Protein AF-A0A7S4DKE3-F1 (afdb_monomer_lite)

pLDDT: mean 84.18, std 16.5, range [40.62, 98.69]

Organism: Heterosigma akashiwo (NCBI:txid2829)

Sequence (139 aa):
MTEIPHVGAKMIAVMDANSIAHSHDTGQHVAEEDRGYLDIHGRPRKRTWCKLANSAFAGDSVLTLSEEVDFEAGEMLIVTASNYEAYEETEEVEVLRRINDYTIELTSGLLYDHISAIHVIEGERVDLRVEVALLSRNV

Secondary structure (DSSP, 8-state):
--PPP-----------TT-------S-----GGG-------PPP-S-SEEEBSS-B-TT--EEEBSS-----TT-EEEE--SSSTTGGG-EEEEEEEEEETTEEEESS--SS-B---EEEETTEEEE-PPEEEES----

Radius of gyration: 21.5 Å; chains: 1; bounding box: 46×35×59 Å

Structure (mmCIF, N/CA/C/O backbone):
data_AF-A0A7S4DKE3-F1
#
_entry.id   AF-A0A7S4DKE3-F1
#
loop_
_atom_site.group_PDB
_atom_site.id
_atom_site.type_symbol
_atom_site.label_atom_id
_atom_site.label_alt_id
_atom_site.label_comp_id
_atom_site.label_asym_id
_atom_site.label_entity_id
_atom_site.label_seq_id
_atom_site.pdbx_PDB_ins_code
_atom_site.Cartn_x
_atom_site.Cartn_y
_atom_site.Cartn_z
_atom_site.occupancy
_atom_site.B_iso_or_equiv
_atom_site.auth_seq_id
_atom_site.auth_comp_id
_atom_site.auth_asym_id
_atom_site.auth_atom_id
_atom_site.pdbx_PDB_model_num
ATOM 1 N N . MET A 1 1 ? 27.688 -1.651 14.903 1.00 40.62 1 MET A N 1
ATOM 2 C CA . MET A 1 1 ? 26.794 -1.468 16.062 1.00 40.62 1 MET A CA 1
ATOM 3 C C . MET A 1 1 ? 25.397 -1.566 15.491 1.00 40.62 1 MET A C 1
ATOM 5 O O . MET A 1 1 ? 25.003 -0.658 14.781 1.00 40.62 1 MET A O 1
ATOM 9 N N . THR A 1 2 ? 24.753 -2.724 15.617 1.00 43.50 2 THR A N 1
ATOM 10 C CA . THR A 1 2 ? 23.441 -2.970 15.001 1.00 43.50 2 THR A CA 1
ATOM 11 C C . THR A 1 2 ? 22.384 -2.561 16.011 1.00 43.50 2 THR A C 1
ATOM 13 O O . THR A 1 2 ? 22.288 -3.170 17.076 1.00 43.50 2 THR A O 1
ATOM 16 N N . GLU A 1 3 ? 21.672 -1.480 15.721 1.00 41.31 3 GLU A N 1
ATOM 17 C CA . GLU A 1 3 ? 20.566 -1.001 16.541 1.00 41.31 3 GLU A CA 1
ATOM 18 C C . GLU A 1 3 ? 19.355 -1.916 16.311 1.00 41.31 3 GLU A C 1
ATOM 20 O O . GLU A 1 3 ? 19.038 -2.280 15.178 1.00 41.31 3 GLU A O 1
ATOM 25 N N . ILE A 1 4 ? 18.730 -2.371 17.395 1.00 47.59 4 ILE A N 1
ATOM 26 C CA . ILE A 1 4 ? 17.519 -3.194 17.330 1.00 47.59 4 ILE A CA 1
ATOM 27 C C . ILE A 1 4 ? 16.364 -2.257 16.947 1.00 47.59 4 ILE A C 1
ATOM 29 O O . ILE A 1 4 ? 16.213 -1.222 17.602 1.00 47.59 4 ILE A O 1
ATOM 33 N N . PRO A 1 5 ? 15.532 -2.583 15.939 1.00 43.41 5 PRO A N 1
ATOM 34 C CA . PRO A 1 5 ? 14.377 -1.760 15.617 1.00 43.41 5 PRO A CA 1
ATOM 35 C C . PRO A 1 5 ? 13.439 -1.709 16.825 1.00 43.41 5 PRO A C 1
ATOM 37 O O . PRO A 1 5 ? 13.125 -2.722 17.454 1.00 43.41 5 PRO A O 1
ATOM 40 N N . HIS A 1 6 ? 13.004 -0.505 17.164 1.00 52.41 6 HIS A N 1
ATOM 41 C CA . HIS A 1 6 ? 12.061 -0.222 18.234 1.00 52.41 6 HIS A CA 1
ATOM 42 C C . HIS A 1 6 ? 10.677 -0.723 17.811 1.00 52.41 6 HIS A C 1
ATOM 44 O O . HIS A 1 6 ? 9.860 0.007 17.259 1.00 52.41 6 HIS A O 1
ATOM 50 N N . VAL A 1 7 ? 10.411 -2.001 18.073 1.00 46.94 7 VAL A N 1
ATOM 51 C CA . VAL A 1 7 ? 9.066 -2.566 17.983 1.00 46.94 7 VAL A CA 1
ATOM 52 C C . VAL A 1 7 ? 8.277 -2.021 19.170 1.00 46.94 7 VAL A C 1
ATOM 54 O O . VAL A 1 7 ? 8.443 -2.470 20.303 1.00 46.94 7 VAL A O 1
ATOM 57 N N . GLY A 1 8 ? 7.448 -1.006 18.932 1.00 45.09 8 GLY A N 1
ATOM 58 C CA . GLY A 1 8 ? 6.526 -0.504 19.944 1.00 45.09 8 GLY A CA 1
ATOM 59 C C . GLY A 1 8 ? 5.572 -1.617 20.383 1.00 45.09 8 GLY A C 1
ATOM 60 O O . GLY A 1 8 ? 4.739 -2.067 19.602 1.00 45.09 8 GLY A O 1
ATOM 61 N N . ALA A 1 9 ? 5.673 -2.064 21.634 1.00 51.09 9 ALA A N 1
ATOM 62 C CA . ALA A 1 9 ? 4.676 -2.944 22.227 1.00 51.09 9 ALA A CA 1
ATOM 63 C C . ALA A 1 9 ? 3.485 -2.098 22.698 1.00 51.09 9 ALA A C 1
ATOM 65 O O . ALA A 1 9 ? 3.636 -1.222 23.551 1.00 51.09 9 ALA A O 1
ATOM 66 N N . LYS A 1 10 ? 2.288 -2.358 22.162 1.00 60.25 10 LYS A N 1
ATOM 67 C CA . LYS A 1 10 ? 1.041 -1.853 22.751 1.00 60.25 10 LYS A CA 1
ATOM 68 C C . LYS A 1 10 ? 0.533 -2.894 23.746 1.00 60.25 10 LYS A C 1
ATOM 70 O O . LYS A 1 10 ? 0.158 -3.991 23.348 1.00 60.25 10 LYS A O 1
ATOM 75 N N . MET A 1 11 ? 0.551 -2.550 25.033 1.00 60.84 11 MET A N 1
ATOM 76 C CA . MET A 1 11 ? 0.067 -3.405 26.119 1.00 60.84 11 MET A CA 1
ATOM 77 C C . MET A 1 11 ? -1.305 -2.914 26.577 1.00 60.84 11 MET A C 1
ATOM 79 O O . MET A 1 11 ? -1.448 -1.749 26.944 1.00 60.84 11 MET A O 1
ATOM 83 N N . ILE A 1 12 ? -2.295 -3.803 26.592 1.00 65.31 12 ILE A N 1
ATOM 84 C CA 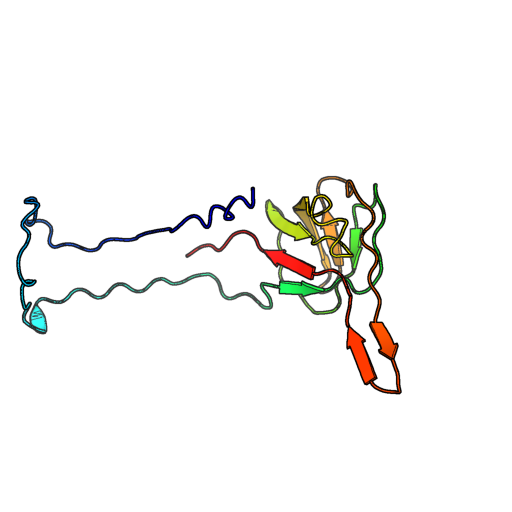. ILE A 1 12 ? -3.555 -3.584 27.307 1.00 65.31 12 ILE A CA 1
ATOM 85 C C . ILE A 1 12 ? -3.521 -4.492 28.531 1.00 65.31 12 ILE A C 1
ATOM 87 O O . ILE A 1 12 ? -3.396 -5.708 28.400 1.00 65.31 12 ILE A O 1
ATOM 91 N N . ALA A 1 13 ? -3.602 -3.896 29.718 1.00 72.56 13 ALA A N 1
ATOM 92 C CA . ALA A 1 13 ? -3.758 -4.628 30.965 1.00 72.56 13 ALA A CA 1
ATOM 93 C C . ALA A 1 13 ? -5.215 -4.521 31.417 1.00 72.56 13 ALA A C 1
ATOM 95 O O . ALA A 1 13 ? -5.755 -3.420 31.522 1.00 72.56 13 ALA A O 1
ATOM 96 N N . VAL A 1 14 ? -5.835 -5.667 31.687 1.00 69.31 14 VAL A N 1
ATOM 97 C CA . VAL A 1 14 ? -7.145 -5.750 32.335 1.00 69.31 14 VAL A CA 1
ATOM 98 C C . VAL A 1 14 ? -6.906 -6.213 33.765 1.00 69.31 14 VAL A C 1
ATOM 100 O O . VAL A 1 14 ? -6.218 -7.208 33.989 1.00 69.31 14 VAL A O 1
ATOM 103 N N . MET A 1 15 ? -7.434 -5.467 34.729 1.00 68.12 15 MET A N 1
ATOM 104 C CA . MET A 1 15 ? -7.329 -5.764 36.155 1.00 68.12 15 MET A CA 1
ATOM 105 C C . MET A 1 15 ? -8.684 -5.527 36.817 1.00 68.12 15 MET A C 1
ATOM 107 O O . MET A 1 15 ? -9.490 -4.742 36.317 1.00 68.12 15 MET A O 1
ATOM 111 N N . ASP A 1 16 ? -8.921 -6.198 37.943 1.00 66.12 16 ASP A N 1
ATOM 112 C CA . ASP A 1 16 ? -10.045 -5.868 38.817 1.00 66.12 16 ASP A CA 1
ATOM 113 C C . ASP A 1 16 ? -9.905 -4.424 39.338 1.00 66.12 16 ASP A C 1
ATOM 115 O O . ASP A 1 16 ? -8.804 -3.968 39.657 1.00 66.12 16 ASP A O 1
ATOM 119 N N . ALA A 1 17 ? -11.026 -3.710 39.450 1.00 64.94 17 ALA A N 1
ATOM 120 C CA . ALA A 1 17 ? -11.081 -2.312 39.868 1.00 64.94 17 ALA A CA 1
ATOM 121 C C . ALA A 1 17 ? -10.557 -2.086 41.301 1.00 64.94 17 ALA A C 1
ATOM 123 O O . ALA A 1 17 ? -10.157 -0.971 41.638 1.00 64.94 17 ALA A O 1
ATOM 124 N N . ASN A 1 18 ? -10.526 -3.133 42.133 1.00 62.00 18 ASN A N 1
ATOM 125 C CA . ASN A 1 18 ? -10.033 -3.072 43.511 1.00 62.00 18 ASN A CA 1
ATOM 126 C C . ASN A 1 18 ? -8.542 -3.434 43.671 1.00 62.00 18 ASN A C 1
ATOM 128 O O . ASN A 1 18 ? -8.007 -3.345 44.779 1.00 62.00 18 ASN A O 1
ATOM 132 N N . SER A 1 19 ? -7.848 -3.818 42.595 1.00 61.09 19 SER A N 1
ATOM 133 C CA . SER A 1 19 ? -6.438 -4.218 42.632 1.00 61.09 19 SER A CA 1
ATOM 134 C C . SER A 1 19 ? -5.508 -3.026 42.366 1.00 61.09 19 SER A C 1
ATOM 136 O O . SER A 1 19 ? -5.141 -2.735 41.232 1.00 61.09 19 SER A O 1
ATOM 138 N N . ILE A 1 20 ? -5.128 -2.304 43.425 1.00 56.09 20 ILE A N 1
ATOM 139 C CA . ILE A 1 20 ? -4.227 -1.129 43.364 1.00 56.09 20 ILE A CA 1
ATOM 140 C C . ILE A 1 20 ? -2.828 -1.386 43.951 1.00 56.09 20 ILE A C 1
ATOM 142 O O . ILE A 1 20 ? -2.068 -0.448 44.189 1.00 56.09 20 ILE A O 1
ATOM 146 N N . ALA A 1 21 ? -2.465 -2.645 44.211 1.00 56.81 21 ALA A N 1
ATOM 147 C CA . ALA A 1 21 ? -1.192 -3.000 44.835 1.00 56.81 21 ALA A CA 1
ATOM 148 C C . ALA A 1 21 ? -0.287 -3.784 43.875 1.00 56.81 21 ALA A C 1
ATOM 150 O O . ALA A 1 21 ? -0.651 -4.850 43.387 1.00 56.81 21 ALA A O 1
ATOM 151 N N . HIS A 1 22 ? 0.934 -3.287 43.658 1.00 54.81 22 HIS A N 1
ATOM 152 C CA . HIS A 1 22 ? 2.010 -4.053 43.031 1.00 54.81 22 HIS A CA 1
ATOM 153 C C . HIS A 1 22 ? 2.505 -5.128 44.011 1.00 54.81 22 HIS A C 1
ATOM 155 O O . HIS A 1 22 ? 3.424 -4.883 44.792 1.00 54.81 22 HIS A O 1
ATOM 161 N N . SER A 1 23 ? 1.890 -6.311 44.002 1.00 58.50 23 SER A N 1
ATOM 162 C CA . SER A 1 23 ? 2.421 -7.492 44.686 1.00 58.50 23 SER A CA 1
ATOM 163 C C . SER A 1 23 ? 3.007 -8.471 43.666 1.00 58.50 23 SER A C 1
ATOM 165 O O . SER A 1 23 ? 2.427 -8.741 42.616 1.00 58.50 23 SER A O 1
ATOM 167 N N . HIS A 1 24 ? 4.188 -9.011 43.973 1.00 53.72 24 HIS A N 1
ATOM 168 C CA . HIS A 1 24 ? 4.669 -10.239 43.341 1.00 53.72 24 HIS A CA 1
ATOM 169 C C . HIS A 1 24 ? 3.881 -11.401 43.960 1.00 53.72 24 HIS A C 1
ATOM 171 O O . HIS A 1 24 ? 4.337 -12.028 44.912 1.00 53.72 24 HIS A O 1
ATOM 177 N N . ASP A 1 25 ? 2.663 -11.618 43.475 1.00 59.91 25 ASP A N 1
ATOM 178 C CA . ASP A 1 25 ? 1.789 -12.712 43.898 1.00 59.91 25 ASP A CA 1
ATOM 179 C C . ASP A 1 25 ? 1.621 -13.732 42.764 1.00 59.91 25 ASP A C 1
ATOM 181 O O . ASP A 1 25 ? 1.774 -13.421 41.584 1.00 59.91 25 ASP A O 1
ATOM 185 N N . THR A 1 26 ? 1.301 -14.969 43.125 1.00 63.59 26 THR A N 1
ATOM 186 C CA . THR A 1 26 ? 1.143 -16.128 42.229 1.00 63.59 26 THR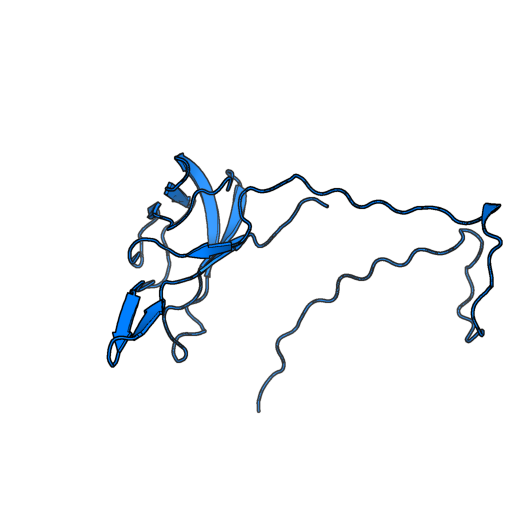 A CA 1
ATOM 187 C C . THR A 1 26 ? -0.072 -16.057 41.285 1.00 63.59 26 THR A C 1
ATOM 189 O O . THR A 1 26 ? -0.369 -17.030 40.593 1.00 63.59 26 THR A O 1
ATOM 192 N N . GLY A 1 27 ? -0.733 -14.896 41.204 1.00 57.09 27 GLY A N 1
ATOM 193 C CA . GLY A 1 27 ? -1.980 -14.671 40.476 1.00 57.09 27 GLY A CA 1
ATOM 194 C C . GLY A 1 27 ? -3.205 -15.079 41.300 1.00 57.09 27 GLY A C 1
ATOM 195 O O . GLY A 1 27 ? -3.186 -16.077 42.017 1.00 57.09 27 GLY A O 1
ATOM 196 N N . GLN A 1 28 ? -4.292 -14.312 41.200 1.00 65.38 28 GLN A N 1
ATOM 197 C CA . GLN A 1 28 ? -5.569 -14.677 41.815 1.00 65.38 28 GLN A CA 1
ATOM 198 C C . GLN A 1 28 ? -6.382 -15.558 40.862 1.00 65.38 28 GLN A C 1
ATOM 200 O O . GLN A 1 28 ? -6.610 -15.201 39.706 1.00 65.38 28 GLN A O 1
ATOM 205 N N . HIS A 1 29 ? -6.843 -16.711 41.350 1.00 64.56 29 HIS A N 1
ATOM 206 C CA . HIS A 1 29 ? -7.774 -17.555 40.609 1.00 64.56 29 HIS A CA 1
ATOM 207 C C . HIS A 1 29 ? -9.200 -17.020 40.787 1.00 64.56 29 HIS A C 1
ATOM 209 O O . HIS A 1 29 ? -9.795 -17.171 41.853 1.00 64.56 29 HIS A O 1
ATOM 215 N N . VAL A 1 30 ? -9.736 -16.393 39.740 1.00 69.38 30 VAL A N 1
ATOM 216 C CA . VAL A 1 30 ? -11.103 -15.853 39.710 1.00 69.38 30 VAL A CA 1
ATOM 217 C C . VAL A 1 30 ? -12.075 -16.953 39.269 1.00 69.38 30 VAL A C 1
ATOM 219 O O . VAL A 1 30 ? -11.788 -17.668 38.294 1.00 69.38 30 VAL A O 1
ATOM 222 N N . ALA A 1 31 ? -13.189 -17.106 39.996 1.00 75.88 31 ALA A N 1
ATOM 223 C CA . ALA A 1 31 ? -14.275 -18.024 39.647 1.00 75.88 31 ALA A CA 1
ATOM 224 C C . ALA A 1 31 ? -14.819 -17.701 38.246 1.00 75.88 31 ALA A C 1
ATOM 226 O O . ALA A 1 31 ? -14.730 -16.560 37.796 1.00 75.88 31 ALA A O 1
ATOM 227 N N . GLU A 1 32 ? -15.328 -18.697 37.517 1.00 75.00 32 GLU A N 1
ATOM 228 C CA . GLU A 1 32 ? -15.770 -18.475 36.131 1.00 75.00 32 GLU A CA 1
ATOM 229 C C . GLU A 1 32 ? -16.919 -17.465 36.040 1.00 75.00 32 GLU A C 1
ATOM 231 O O . GLU A 1 32 ? -16.952 -16.691 35.086 1.00 75.00 32 GLU A O 1
ATOM 236 N N . GLU A 1 33 ? -17.802 -17.417 37.044 1.00 79.62 33 GLU A N 1
ATOM 237 C CA . GLU A 1 33 ? -18.891 -16.437 37.122 1.00 79.62 33 GLU A CA 1
ATOM 238 C C . GLU A 1 33 ? -18.427 -14.975 37.244 1.00 79.62 33 GLU A C 1
ATOM 240 O O . GLU A 1 33 ? -19.164 -14.070 36.854 1.00 79.62 33 GLU A O 1
ATOM 245 N N . ASP A 1 34 ? -17.204 -14.747 37.727 1.00 77.44 34 ASP A N 1
ATOM 246 C CA . ASP A 1 34 ? -16.653 -13.419 38.014 1.00 77.44 34 ASP A CA 1
ATOM 247 C C . ASP A 1 34 ? -15.691 -12.928 36.910 1.00 77.44 34 ASP A C 1
ATOM 249 O O . ASP A 1 34 ? -15.067 -11.870 37.029 1.00 77.44 34 ASP A O 1
ATOM 253 N N . ARG A 1 35 ? -15.541 -13.685 35.812 1.00 79.94 35 ARG A N 1
ATOM 254 C CA . ARG A 1 35 ? -14.684 -13.304 34.677 1.00 79.94 35 ARG A CA 1
ATOM 255 C C . ARG A 1 35 ? -15.425 -12.391 33.703 1.00 79.94 35 ARG A C 1
ATOM 257 O O . ARG A 1 35 ? -16.444 -12.762 33.126 1.00 79.94 35 ARG A O 1
ATOM 264 N N . GLY A 1 36 ? -14.856 -11.213 33.459 1.00 74.38 36 GLY A N 1
ATOM 265 C CA . GLY A 1 36 ? -15.251 -10.356 32.343 1.00 74.38 36 GLY A CA 1
ATOM 266 C C . GLY A 1 36 ? -14.692 -10.860 31.009 1.00 74.38 36 GLY A C 1
ATOM 267 O O . GLY A 1 36 ? -13.610 -11.446 30.962 1.00 74.38 36 GLY A O 1
ATOM 268 N N . TYR A 1 37 ? -15.413 -10.589 29.922 1.00 79.25 37 TYR A N 1
ATOM 269 C CA . TYR A 1 37 ? -14.950 -10.822 28.554 1.00 79.25 37 TYR A CA 1
ATOM 270 C C . TYR A 1 37 ? -14.557 -9.488 27.918 1.00 79.25 37 TYR A C 1
ATOM 272 O O . TYR A 1 37 ? -15.269 -8.493 28.061 1.00 79.25 37 TYR A O 1
ATOM 280 N N . LEU A 1 38 ? -13.418 -9.474 27.228 1.00 79.19 38 LEU A N 1
ATOM 281 C CA . LEU A 1 38 ? -12.989 -8.362 26.389 1.00 79.19 38 LEU A CA 1
ATOM 282 C C . LEU A 1 38 ? -12.997 -8.833 24.940 1.00 79.19 38 LEU A C 1
ATOM 284 O O . LEU A 1 38 ? -12.178 -9.669 24.562 1.00 79.19 38 LEU A O 1
ATOM 288 N N . ASP A 1 39 ? -13.875 -8.237 24.143 1.00 82.81 39 ASP A N 1
ATOM 289 C CA . ASP A 1 39 ? -13.909 -8.424 22.699 1.00 82.81 39 ASP A CA 1
ATOM 290 C C . ASP A 1 39 ? -13.430 -7.146 22.004 1.00 82.81 39 ASP A C 1
ATOM 292 O O . ASP A 1 39 ? -13.955 -6.056 22.235 1.00 82.81 39 ASP A O 1
ATOM 296 N N . ILE A 1 40 ? -12.411 -7.285 21.156 1.00 80.88 40 ILE A N 1
ATOM 297 C CA . ILE A 1 40 ? -11.835 -6.192 20.367 1.00 80.88 40 ILE A CA 1
ATOM 298 C C . ILE A 1 40 ? -12.258 -6.398 18.914 1.00 80.88 40 ILE A C 1
ATOM 300 O O . ILE A 1 40 ? -11.860 -7.373 18.269 1.00 80.88 40 ILE A O 1
ATOM 304 N N . HIS A 1 41 ? -13.066 -5.480 18.387 1.00 79.50 41 HIS A N 1
ATOM 305 C CA . HIS A 1 41 ? -13.607 -5.569 17.035 1.00 79.50 41 HIS A CA 1
ATOM 306 C C . HIS A 1 41 ? -13.100 -4.421 16.176 1.00 79.50 41 HIS A C 1
ATOM 308 O O . HIS A 1 41 ? -13.533 -3.282 16.323 1.00 79.50 41 HIS A O 1
ATOM 314 N N . GLY A 1 42 ? -12.245 -4.744 15.209 1.00 81.75 42 GLY A N 1
ATOM 315 C CA . GLY A 1 42 ? -11.895 -3.801 14.157 1.00 81.75 42 GLY A CA 1
ATOM 316 C C . GLY A 1 42 ? -12.813 -3.890 12.943 1.00 81.75 42 GLY A C 1
ATOM 317 O O . GLY A 1 42 ? -13.436 -4.923 12.682 1.00 81.75 42 GLY A O 1
ATOM 318 N N . ARG A 1 43 ? -12.855 -2.819 12.144 1.00 85.81 43 ARG A N 1
ATOM 319 C CA . ARG A 1 43 ? -13.545 -2.838 10.843 1.00 85.81 43 ARG A CA 1
ATOM 320 C C . ARG A 1 43 ? -12.932 -3.937 9.948 1.00 85.81 43 ARG A C 1
ATOM 322 O O . ARG A 1 43 ? -11.703 -3.972 9.801 1.00 85.81 43 ARG A O 1
ATOM 329 N N . PRO A 1 44 ? -13.740 -4.824 9.330 1.00 89.06 44 PRO A N 1
ATOM 330 C CA . PRO A 1 44 ? -13.236 -5.778 8.345 1.00 89.06 44 PRO A CA 1
ATOM 331 C C . PRO A 1 44 ? -12.564 -5.048 7.177 1.00 89.06 44 PRO A C 1
ATOM 333 O O . PRO A 1 44 ? -13.076 -4.028 6.720 1.00 89.06 44 PRO A O 1
ATOM 336 N N . ARG A 1 45 ? -11.428 -5.569 6.701 1.00 91.06 45 ARG A N 1
ATOM 337 C CA . ARG A 1 45 ? -10.676 -5.011 5.563 1.00 91.06 45 ARG A CA 1
ATOM 338 C C . ARG A 1 45 ? -10.538 -6.063 4.471 1.00 91.06 45 ARG A C 1
ATOM 340 O O . ARG A 1 45 ? -10.308 -7.226 4.807 1.00 91.06 45 ARG A O 1
ATOM 347 N N . LYS A 1 46 ? -10.633 -5.675 3.194 1.00 92.38 46 LYS A N 1
ATOM 348 C CA . LYS A 1 46 ? -10.346 -6.579 2.059 1.00 92.38 46 LYS A CA 1
ATOM 349 C C . LYS A 1 46 ? -8.892 -7.050 2.126 1.00 92.38 46 LYS A C 1
ATOM 351 O O . LYS A 1 46 ? -8.604 -8.245 2.026 1.00 92.38 46 LYS A O 1
ATOM 356 N N . ARG A 1 47 ? -7.984 -6.095 2.334 1.00 92.75 47 ARG A N 1
ATOM 357 C CA . ARG A 1 47 ? -6.541 -6.301 2.461 1.00 92.75 47 ARG A CA 1
ATOM 358 C C . ARG A 1 47 ? -5.957 -5.298 3.445 1.00 92.75 47 ARG A C 1
ATOM 360 O O . ARG A 1 47 ? -6.455 -4.190 3.591 1.00 92.75 47 ARG A O 1
ATOM 367 N N . THR A 1 48 ? -4.882 -5.693 4.112 1.00 93.38 48 THR A N 1
ATOM 368 C CA . THR A 1 48 ? -4.030 -4.773 4.888 1.00 93.38 48 THR A CA 1
ATOM 369 C C . THR A 1 48 ? -2.653 -4.592 4.287 1.00 93.38 48 THR A C 1
ATOM 371 O O . THR A 1 48 ? -1.897 -3.752 4.752 1.00 93.38 48 THR A O 1
ATOM 374 N N . TRP A 1 49 ? -2.330 -5.406 3.291 1.00 95.31 49 TRP A N 1
ATOM 375 C CA . TRP A 1 49 ? -1.040 -5.485 2.642 1.00 95.31 49 TRP A CA 1
ATOM 376 C C . TRP A 1 49 ? -1.265 -6.017 1.228 1.00 95.31 49 TRP A C 1
ATOM 378 O O . TRP A 1 49 ? -2.103 -6.903 1.030 1.00 95.31 49 TRP A O 1
ATOM 388 N N . CYS A 1 50 ? -0.563 -5.439 0.264 1.00 96.50 50 CYS A N 1
ATOM 389 C CA . CYS A 1 50 ? -0.535 -5.851 -1.134 1.00 96.50 50 CYS A CA 1
ATOM 390 C C . CYS A 1 50 ? 0.790 -5.389 -1.754 1.00 96.50 50 CYS A C 1
ATOM 392 O O . CYS A 1 50 ? 1.642 -4.836 -1.060 1.00 96.50 50 CYS A O 1
ATOM 394 N N . LYS A 1 51 ? 0.966 -5.587 -3.062 1.00 97.56 51 LYS A N 1
ATOM 395 C CA . LYS A 1 51 ? 2.131 -5.071 -3.796 1.00 97.56 51 LYS A CA 1
ATOM 396 C C . LYS A 1 51 ? 1.737 -4.070 -4.867 1.00 97.56 51 LYS A C 1
ATOM 398 O O . LYS A 1 51 ? 0.626 -4.157 -5.398 1.00 97.56 51 LYS A O 1
ATOM 403 N N . LEU A 1 52 ? 2.657 -3.197 -5.258 1.00 97.81 52 LEU A N 1
ATOM 404 C CA . LEU A 1 52 ? 2.510 -2.387 -6.463 1.00 97.81 52 LEU A CA 1
ATOM 405 C C . LEU A 1 52 ? 2.383 -3.297 -7.696 1.00 97.81 52 LEU A C 1
ATOM 407 O O . LEU A 1 52 ? 3.096 -4.289 -7.842 1.00 97.81 52 LEU A O 1
ATOM 411 N N . ALA A 1 53 ? 1.451 -2.980 -8.592 1.00 97.56 53 ALA A N 1
ATOM 412 C CA . ALA A 1 53 ? 1.321 -3.667 -9.875 1.00 97.56 53 ALA A CA 1
ATOM 413 C C . ALA A 1 53 ? 2.396 -3.221 -10.873 1.00 97.56 53 ALA A C 1
ATOM 415 O O . ALA A 1 53 ? 2.872 -4.044 -11.651 1.00 97.56 53 ALA A O 1
ATOM 416 N N . ASN A 1 54 ? 2.769 -1.940 -10.823 1.00 95.69 54 ASN A N 1
ATOM 417 C CA . ASN A 1 54 ? 3.774 -1.303 -11.669 1.00 95.69 54 ASN A CA 1
ATOM 418 C C . ASN A 1 54 ? 4.730 -0.497 -10.787 1.00 95.69 54 ASN A C 1
ATOM 420 O O . ASN A 1 54 ? 4.326 -0.055 -9.713 1.00 95.69 54 ASN A O 1
ATOM 424 N N . SER A 1 55 ? 5.957 -0.265 -11.255 1.00 96.88 55 SER A N 1
ATOM 425 C CA . SER A 1 55 ? 6.854 0.686 -10.596 1.00 96.88 55 SER A CA 1
ATOM 426 C C . SER A 1 55 ? 6.211 2.070 -10.494 1.00 96.88 55 SER A C 1
ATOM 428 O O . SER A 1 55 ? 5.500 2.484 -11.413 1.00 96.88 55 SER A O 1
ATOM 430 N N . ALA A 1 56 ? 6.491 2.768 -9.399 1.00 97.06 56 ALA A N 1
ATOM 431 C CA . ALA A 1 56 ? 6.125 4.162 -9.184 1.00 97.06 56 ALA A CA 1
ATOM 432 C C . ALA A 1 56 ? 7.405 4.959 -8.925 1.00 97.06 56 ALA A C 1
ATOM 434 O O . ALA A 1 56 ? 8.317 4.443 -8.282 1.00 97.06 56 ALA A O 1
ATOM 435 N N . PHE A 1 57 ? 7.502 6.165 -9.466 1.00 96.81 57 PHE A N 1
ATOM 436 C CA . PHE A 1 57 ? 8.724 6.966 -9.420 1.00 96.81 57 PHE A CA 1
ATOM 437 C C . PHE A 1 57 ? 8.560 8.169 -8.497 1.00 96.81 57 PHE A C 1
ATOM 439 O O . PHE A 1 57 ? 7.441 8.589 -8.193 1.00 96.81 57 PHE A O 1
ATOM 446 N N . ALA A 1 58 ? 9.678 8.752 -8.075 1.00 96.81 58 ALA A N 1
ATOM 447 C CA . ALA A 1 58 ? 9.672 9.954 -7.259 1.00 96.81 58 ALA A CA 1
ATOM 448 C C . ALA A 1 58 ? 8.824 11.061 -7.918 1.00 96.81 58 ALA A C 1
ATOM 450 O O . ALA A 1 58 ? 8.968 11.382 -9.101 1.00 96.81 58 ALA A O 1
ATOM 451 N N . GLY A 1 59 ? 7.927 11.655 -7.134 1.00 98.06 59 GLY A N 1
ATOM 452 C CA . GLY A 1 59 ? 6.942 12.639 -7.571 1.00 98.06 59 GLY A CA 1
ATOM 453 C C . GLY A 1 59 ? 5.601 12.053 -8.025 1.00 98.06 59 GLY A C 1
ATOM 454 O O . GLY A 1 59 ? 4.625 12.805 -8.069 1.00 98.06 59 GLY A O 1
ATOM 455 N N . ASP A 1 60 ? 5.501 10.749 -8.301 1.00 98.31 60 ASP A N 1
ATOM 456 C CA . ASP A 1 60 ? 4.219 10.113 -8.613 1.00 98.31 60 ASP A CA 1
ATOM 457 C C . ASP A 1 60 ? 3.315 10.108 -7.376 1.00 98.31 60 ASP A C 1
ATOM 459 O O . ASP A 1 60 ? 3.726 9.731 -6.282 1.00 98.31 60 ASP A O 1
ATOM 463 N N . SER A 1 61 ? 2.051 10.496 -7.551 1.00 98.25 61 SER A N 1
ATOM 464 C CA . SER A 1 61 ? 1.034 10.465 -6.490 1.00 98.25 61 SER A CA 1
ATOM 465 C C . SER A 1 61 ? -0.061 9.431 -6.737 1.00 98.25 61 SER A C 1
ATOM 467 O O . SER A 1 61 ? -0.980 9.309 -5.934 1.00 98.25 61 SER A O 1
ATOM 469 N N . VAL A 1 62 ? -0.011 8.683 -7.842 1.00 98.44 62 VAL A N 1
ATOM 470 C CA . VAL A 1 62 ? -1.026 7.679 -8.185 1.00 98.44 62 VAL A CA 1
ATOM 471 C C . VAL A 1 62 ? -0.381 6.305 -8.217 1.00 98.44 62 VAL A C 1
ATOM 473 O O . VAL A 1 62 ? 0.458 6.025 -9.069 1.00 98.44 62 VAL A O 1
ATOM 476 N N . LEU A 1 63 ? -0.816 5.425 -7.317 1.00 98.38 63 LEU A N 1
ATOM 477 C CA . LEU A 1 63 ? -0.292 4.067 -7.211 1.00 98.38 63 LEU A CA 1
ATOM 478 C C . LEU A 1 63 ? -1.283 3.067 -7.797 1.00 98.38 63 LEU A C 1
ATOM 480 O O . LEU A 1 63 ? -2.472 3.082 -7.470 1.00 98.38 63 LEU A O 1
ATOM 484 N N . THR A 1 64 ? -0.780 2.161 -8.637 1.00 98.44 64 THR A N 1
ATOM 485 C CA . THR A 1 64 ? -1.540 0.997 -9.111 1.00 98.44 64 THR A CA 1
ATOM 486 C C . THR A 1 64 ? -1.121 -0.234 -8.320 1.00 98.44 64 THR A C 1
ATOM 488 O O . THR A 1 64 ? 0.060 -0.570 -8.273 1.00 98.44 64 THR A O 1
ATOM 491 N N . LEU A 1 65 ? -2.088 -0.920 -7.726 1.00 98.31 65 LEU A N 1
ATOM 492 C CA . LEU A 1 65 ? -1.906 -2.055 -6.832 1.00 98.31 65 LEU A CA 1
ATOM 493 C C . LEU A 1 65 ? -2.232 -3.372 -7.537 1.00 98.31 65 LEU A C 1
ATOM 495 O O . LEU A 1 65 ? -3.015 -3.432 -8.482 1.00 98.31 65 LEU A O 1
ATOM 499 N N . SER A 1 66 ? -1.599 -4.443 -7.078 1.00 97.81 66 SER A N 1
ATOM 500 C CA . SER A 1 66 ? -1.710 -5.781 -7.668 1.00 97.81 66 SER A CA 1
ATOM 501 C C . SER A 1 66 ? -2.975 -6.545 -7.276 1.00 97.81 66 SER A C 1
ATOM 503 O O . SER A 1 66 ? -3.305 -7.545 -7.912 1.00 97.81 66 SER A O 1
ATOM 505 N N . GLU A 1 67 ? -3.682 -6.081 -6.251 1.00 97.56 67 GLU A N 1
ATOM 506 C CA . GLU A 1 67 ? -4.874 -6.707 -5.688 1.00 97.56 67 GLU A CA 1
ATOM 507 C C . GLU A 1 67 ? -5.924 -5.642 -5.371 1.00 97.56 67 GLU A C 1
ATOM 509 O O . GLU A 1 67 ? -5.601 -4.459 -5.241 1.00 97.56 67 GLU A O 1
ATOM 514 N N . GLU A 1 68 ? -7.177 -6.074 -5.219 1.00 97.81 68 GLU A N 1
ATOM 515 C CA . GLU A 1 68 ? -8.235 -5.187 -4.752 1.00 97.81 68 GLU A CA 1
ATOM 516 C C . GLU A 1 68 ? -7.993 -4.765 -3.302 1.00 97.81 68 GLU A C 1
ATOM 518 O O . GLU A 1 68 ? -7.809 -5.602 -2.412 1.00 97.81 68 GLU A O 1
ATOM 523 N N . VAL A 1 69 ? -8.095 -3.466 -3.050 1.00 96.25 69 VAL A N 1
ATOM 524 C CA . VAL A 1 69 ? -7.996 -2.873 -1.722 1.00 96.25 69 VAL A CA 1
ATOM 525 C C . VAL A 1 69 ? -9.203 -2.003 -1.414 1.00 96.25 69 VAL A C 1
ATOM 527 O O . VAL A 1 69 ? -9.916 -1.498 -2.285 1.00 96.25 69 VAL A O 1
ATOM 530 N N . ASP A 1 70 ? -9.420 -1.801 -0.127 1.00 95.81 70 ASP A N 1
ATOM 531 C CA . ASP A 1 70 ? -10.428 -0.913 0.426 1.00 95.81 70 ASP A CA 1
ATOM 532 C C . ASP A 1 70 ? -9.797 0.259 1.185 1.00 95.81 70 ASP A C 1
ATOM 534 O O . ASP A 1 70 ? -10.429 0.799 2.090 1.00 95.81 70 ASP A O 1
ATOM 538 N N . PHE A 1 71 ? -8.567 0.650 0.829 1.00 95.31 71 PHE A N 1
ATOM 539 C CA . PHE A 1 71 ? -7.886 1.817 1.400 1.00 95.31 71 PHE A CA 1
ATOM 540 C C . PHE A 1 71 ? -8.716 3.092 1.178 1.00 95.31 71 PHE A C 1
ATOM 542 O O . PHE A 1 71 ? -9.219 3.323 0.079 1.00 95.31 71 PHE A O 1
ATOM 549 N N . GLU A 1 72 ? -8.913 3.890 2.221 1.00 94.56 72 GLU A N 1
ATOM 550 C CA . GLU A 1 72 ? -9.774 5.077 2.238 1.00 94.56 72 GLU A CA 1
ATOM 551 C C . GLU A 1 72 ? -8.965 6.355 2.492 1.00 94.56 72 GLU A C 1
ATOM 553 O O . GLU A 1 72 ? -7.835 6.317 2.969 1.00 94.56 72 GLU A O 1
ATOM 558 N N . ALA A 1 73 ? -9.550 7.503 2.141 1.00 97.00 73 ALA A N 1
ATOM 559 C CA . ALA A 1 73 ? -8.923 8.804 2.350 1.00 97.00 73 ALA A CA 1
ATOM 560 C C . ALA A 1 73 ? -8.557 9.030 3.829 1.00 97.00 73 ALA A C 1
ATOM 562 O O . ALA A 1 73 ? -9.356 8.727 4.716 1.00 97.00 73 ALA A O 1
ATOM 563 N N . GLY A 1 74 ? -7.373 9.589 4.078 1.00 95.81 74 GLY A N 1
ATOM 564 C CA . GLY A 1 74 ? -6.828 9.826 5.415 1.00 95.81 74 GLY A CA 1
ATOM 565 C C . GLY A 1 74 ? -6.178 8.603 6.069 1.00 95.81 74 GLY A C 1
ATOM 566 O O . GLY A 1 74 ? -5.651 8.714 7.175 1.00 95.81 74 GLY A O 1
ATOM 567 N N . GLU A 1 75 ? -6.204 7.427 5.432 1.00 95.44 75 GLU A N 1
ATOM 568 C CA . GLU A 1 75 ? -5.445 6.278 5.924 1.00 95.44 75 GLU A CA 1
ATOM 569 C C . GLU A 1 75 ? -3.957 6.418 5.583 1.00 95.44 75 GLU A C 1
ATOM 571 O O . GLU A 1 75 ? -3.583 6.807 4.475 1.00 95.44 75 GLU A O 1
ATOM 576 N N . MET A 1 76 ? -3.114 6.053 6.550 1.00 96.94 76 MET A N 1
ATOM 577 C CA . MET A 1 76 ? -1.664 6.013 6.391 1.00 96.94 76 MET A CA 1
ATOM 578 C C . MET A 1 76 ? -1.232 4.642 5.882 1.00 96.94 76 MET A C 1
ATOM 580 O O . MET A 1 76 ? -1.603 3.606 6.451 1.00 96.94 76 MET A O 1
ATOM 584 N N . LEU A 1 77 ? -0.419 4.652 4.837 1.00 96.94 77 LEU A N 1
ATOM 585 C CA . LEU A 1 77 ? 0.211 3.487 4.249 1.00 96.94 77 LEU A CA 1
ATOM 586 C C . LEU A 1 77 ? 1.725 3.574 4.408 1.00 96.94 77 LEU A C 1
ATOM 588 O O . LEU A 1 77 ? 2.282 4.659 4.522 1.00 96.94 77 LEU A O 1
ATOM 592 N N . ILE A 1 78 ? 2.383 2.428 4.353 1.00 96.50 78 ILE A N 1
ATOM 593 C CA . ILE A 1 78 ? 3.822 2.321 4.143 1.00 96.50 78 ILE A CA 1
ATOM 594 C C . ILE A 1 78 ? 4.072 1.761 2.750 1.00 96.50 78 ILE A C 1
ATOM 596 O O . ILE A 1 78 ? 3.391 0.815 2.344 1.00 96.50 78 ILE A O 1
ATOM 600 N N . VAL A 1 79 ? 5.030 2.341 2.034 1.00 96.62 79 VAL A N 1
ATOM 601 C CA . VAL A 1 79 ? 5.534 1.850 0.748 1.00 96.62 79 VAL A CA 1
ATOM 602 C C . VAL A 1 79 ? 6.985 1.438 0.959 1.00 96.62 79 VAL A C 1
ATOM 604 O O . VAL A 1 79 ? 7.810 2.252 1.370 1.00 96.62 79 VAL A O 1
ATOM 607 N N . THR A 1 80 ? 7.298 0.160 0.748 1.00 94.50 80 THR A N 1
ATOM 608 C CA . THR A 1 80 ? 8.637 -0.362 1.058 1.00 94.50 80 THR A CA 1
ATOM 609 C C . THR A 1 80 ? 9.667 0.012 -0.001 1.00 94.50 80 THR A C 1
ATOM 611 O O . THR A 1 80 ? 9.351 0.210 -1.175 1.00 94.50 80 THR A O 1
ATOM 614 N N . ALA A 1 81 ? 10.936 0.009 0.390 1.00 90.25 81 ALA A N 1
ATOM 615 C CA . ALA A 1 81 ? 12.037 0.094 -0.557 1.00 90.25 81 ALA A CA 1
ATOM 616 C C . ALA A 1 81 ? 12.048 -1.072 -1.567 1.00 90.25 81 ALA A C 1
ATOM 618 O O . ALA A 1 81 ? 11.544 -2.169 -1.306 1.00 90.25 81 ALA A O 1
ATOM 619 N N . SER A 1 82 ? 12.681 -0.838 -2.718 1.00 85.19 82 SER A N 1
ATOM 620 C CA . SER A 1 82 ? 12.787 -1.813 -3.817 1.00 85.19 82 SER A CA 1
ATOM 621 C C . SER A 1 82 ? 13.910 -2.839 -3.626 1.00 85.19 82 SER A C 1
ATOM 623 O O . SER A 1 82 ? 13.974 -3.839 -4.342 1.00 85.19 82 SER A O 1
ATOM 625 N N . ASN A 1 83 ? 14.852 -2.580 -2.715 1.00 75.25 83 ASN A N 1
ATOM 626 C CA . ASN A 1 83 ? 16.007 -3.440 -2.477 1.00 75.25 83 ASN A CA 1
ATOM 627 C C . ASN A 1 83 ? 16.539 -3.298 -1.036 1.00 75.25 83 ASN A C 1
ATOM 629 O O . ASN A 1 83 ? 16.131 -2.414 -0.286 1.00 75.25 83 ASN A O 1
ATOM 633 N N . TYR A 1 84 ? 17.460 -4.189 -0.659 1.00 65.12 84 TYR A N 1
ATOM 634 C CA . TYR A 1 84 ? 18.040 -4.248 0.687 1.00 65.12 84 TYR A CA 1
ATOM 635 C C . TYR A 1 84 ? 18.985 -3.078 1.014 1.00 65.12 84 TYR A C 1
ATOM 637 O O . TYR A 1 84 ? 19.052 -2.645 2.161 1.00 65.12 84 TYR A O 1
ATOM 645 N N . GLU A 1 85 ? 19.719 -2.569 0.023 1.00 67.12 85 GLU A N 1
ATOM 646 C CA . GLU A 1 85 ? 20.676 -1.465 0.201 1.00 67.12 85 GLU A CA 1
ATOM 647 C C . GLU A 1 85 ? 19.973 -0.110 0.376 1.00 67.12 85 GLU A C 1
ATOM 649 O O . GLU A 1 85 ? 20.554 0.824 0.919 1.00 67.12 85 GLU A O 1
ATOM 654 N N . ALA A 1 86 ? 18.707 -0.038 -0.029 1.00 73.31 86 ALA A N 1
ATOM 655 C CA . ALA A 1 86 ? 17.859 1.138 -0.029 1.00 73.31 86 ALA A CA 1
ATOM 656 C C . ALA A 1 86 ? 16.793 1.109 1.076 1.00 73.31 86 ALA A C 1
ATOM 658 O O . ALA A 1 86 ? 15.744 1.715 0.920 1.00 73.31 86 ALA A O 1
ATOM 659 N N . TYR A 1 87 ? 17.012 0.412 2.198 1.00 68.94 87 TYR A N 1
ATOM 660 C CA . TYR A 1 87 ? 16.001 0.311 3.266 1.00 68.94 87 TYR A CA 1
ATOM 661 C C . TYR A 1 87 ? 15.478 1.681 3.756 1.00 68.94 87 TYR A C 1
ATOM 663 O O . TYR A 1 87 ? 14.332 1.771 4.198 1.00 68.94 87 TYR A O 1
ATOM 671 N N . GLU A 1 88 ? 16.298 2.734 3.644 1.00 77.00 88 GLU A N 1
ATOM 672 C CA . GLU A 1 88 ? 15.964 4.129 3.975 1.00 77.00 88 GLU A CA 1
ATOM 673 C C . GLU A 1 88 ? 14.941 4.765 3.017 1.00 77.00 88 GLU A C 1
ATOM 675 O O . GLU A 1 88 ? 14.335 5.769 3.369 1.00 77.00 88 GLU A O 1
ATOM 680 N N . GLU A 1 89 ? 14.695 4.164 1.849 1.00 89.12 89 GLU A N 1
ATOM 681 C CA . GLU A 1 89 ? 13.696 4.590 0.855 1.00 89.12 89 GLU A CA 1
ATOM 682 C C . GLU A 1 89 ? 12.289 4.045 1.162 1.00 89.12 89 GLU A C 1
ATOM 684 O O . GLU A 1 89 ? 11.399 4.066 0.319 1.00 89.12 89 GLU A O 1
ATOM 689 N N . THR A 1 90 ? 12.073 3.513 2.367 1.00 92.62 90 THR A N 1
ATOM 690 C CA . THR A 1 90 ? 10.729 3.180 2.848 1.00 92.62 90 THR A CA 1
ATOM 691 C C . THR A 1 90 ? 10.043 4.453 3.326 1.00 92.62 90 THR A C 1
ATOM 693 O O . THR A 1 90 ? 10.569 5.144 4.198 1.00 92.62 90 THR A O 1
ATOM 696 N N . GLU A 1 91 ? 8.852 4.741 2.811 1.00 94.38 91 GLU A N 1
ATOM 697 C CA . GLU A 1 91 ? 8.131 5.974 3.130 1.00 94.38 91 GLU A CA 1
ATOM 698 C C . GLU A 1 91 ? 6.704 5.724 3.629 1.00 94.38 91 GLU A C 1
ATOM 700 O O . GLU A 1 91 ? 6.021 4.786 3.206 1.00 94.38 91 GLU A O 1
ATOM 705 N N . GLU A 1 92 ? 6.259 6.570 4.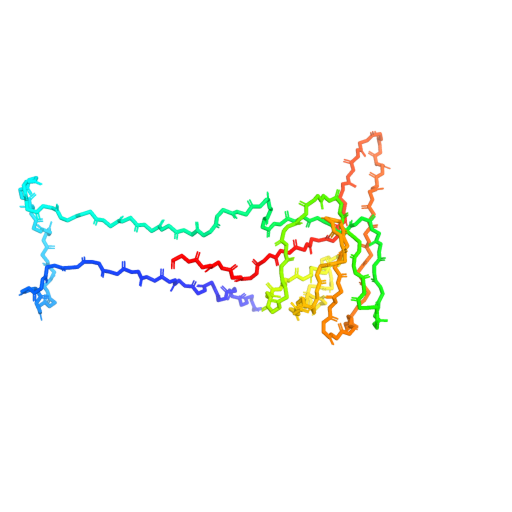564 1.00 96.44 92 GLU A N 1
ATOM 706 C CA . GLU A 1 92 ? 4.866 6.633 5.005 1.00 96.44 92 GLU A CA 1
ATOM 707 C C . GLU A 1 92 ? 4.108 7.652 4.153 1.00 96.44 92 GLU A C 1
ATOM 709 O O . GLU A 1 92 ? 4.519 8.807 4.034 1.00 96.44 92 GLU A O 1
ATOM 714 N N . VAL A 1 93 ? 2.977 7.240 3.589 1.00 97.12 93 VAL A N 1
ATOM 715 C CA . VAL A 1 93 ? 2.161 8.061 2.691 1.00 97.12 93 VAL A CA 1
ATOM 716 C C . VAL A 1 93 ? 0.711 8.085 3.151 1.00 97.12 93 VAL A C 1
ATOM 718 O O . VAL A 1 93 ? 0.198 7.105 3.687 1.00 97.12 93 VAL A O 1
ATOM 721 N N . GLU A 1 94 ? 0.021 9.197 2.921 1.00 97.81 94 GLU A N 1
ATOM 722 C CA . GLU A 1 94 ? -1.403 9.331 3.229 1.00 97.81 94 GLU A CA 1
ATOM 723 C C . GLU A 1 94 ? -2.234 9.194 1.952 1.00 97.81 94 GLU A C 1
ATOM 725 O O . GLU A 1 94 ? -1.939 9.812 0.924 1.00 97.81 94 GLU A O 1
ATOM 730 N N . VAL A 1 95 ? -3.304 8.403 2.011 1.00 98.00 95 VAL A N 1
ATOM 731 C CA . VAL A 1 95 ? -4.251 8.276 0.901 1.00 98.00 95 VAL A CA 1
ATOM 732 C C . VAL A 1 95 ? -5.095 9.545 0.801 1.00 98.00 95 VAL A C 1
ATOM 734 O O . VAL A 1 95 ? -5.853 9.873 1.710 1.00 98.00 95 VAL A O 1
ATOM 737 N N . LEU A 1 96 ? -5.045 10.229 -0.342 1.00 98.50 96 LEU A N 1
ATOM 738 C CA . LEU A 1 96 ? -5.967 11.319 -0.663 1.00 98.50 96 LEU A CA 1
ATOM 739 C C . LEU A 1 96 ? -7.354 10.773 -1.008 1.00 98.50 96 LEU A C 1
ATOM 741 O O . LEU A 1 96 ? -8.367 11.274 -0.526 1.00 98.50 96 LEU A O 1
ATOM 745 N N . ARG A 1 97 ? -7.408 9.754 -1.874 1.00 98.31 97 ARG A N 1
ATOM 746 C CA . ARG A 1 97 ? -8.643 9.042 -2.234 1.00 98.31 97 ARG A CA 1
ATOM 747 C C . ARG A 1 97 ? -8.353 7.719 -2.934 1.00 98.31 97 ARG A C 1
ATOM 749 O O . ARG A 1 97 ? -7.336 7.551 -3.601 1.00 98.31 97 ARG A O 1
ATOM 756 N N . ARG A 1 98 ? -9.329 6.816 -2.893 1.00 97.62 98 ARG A N 1
ATOM 757 C CA . ARG A 1 98 ? -9.362 5.624 -3.746 1.00 97.62 98 ARG A CA 1
ATOM 758 C C . ARG A 1 98 ? -10.024 5.957 -5.081 1.00 97.62 98 ARG A C 1
ATOM 760 O O . ARG A 1 98 ? -11.179 6.377 -5.106 1.00 97.62 98 ARG A O 1
ATOM 767 N N . ILE A 1 99 ? -9.296 5.788 -6.184 1.00 98.06 99 ILE A N 1
ATOM 768 C CA . ILE A 1 99 ? -9.811 6.013 -7.544 1.00 98.06 99 ILE A CA 1
ATOM 769 C C . ILE A 1 99 ? -10.706 4.838 -7.952 1.00 98.06 99 ILE A C 1
ATOM 771 O O . ILE A 1 99 ? -11.794 5.040 -8.486 1.00 98.06 99 ILE A O 1
ATOM 775 N N . ASN A 1 100 ? -10.236 3.616 -7.703 1.00 97.62 100 ASN A N 1
ATOM 776 C CA . ASN A 1 100 ? -10.955 2.362 -7.916 1.00 97.62 100 ASN A CA 1
ATOM 777 C C . ASN A 1 100 ? -10.354 1.270 -7.006 1.00 97.62 100 ASN A C 1
ATOM 779 O O . ASN A 1 100 ? -9.454 1.551 -6.219 1.00 97.62 100 ASN A O 1
ATOM 783 N N . ASP A 1 101 ? -10.823 0.027 -7.113 1.00 97.19 101 ASP A N 1
ATOM 784 C CA . ASP A 1 101 ? -10.383 -1.068 -6.236 1.00 97.19 101 ASP A CA 1
ATOM 785 C C . ASP A 1 101 ? -8.880 -1.408 -6.344 1.00 97.19 101 ASP A C 1
ATOM 787 O O . ASP A 1 101 ? -8.342 -1.982 -5.408 1.00 97.19 101 ASP A O 1
ATOM 791 N N . TYR A 1 102 ? -8.183 -1.004 -7.409 1.00 98.12 102 TYR A N 1
ATOM 792 C CA . TYR A 1 102 ? -6.753 -1.255 -7.641 1.00 98.12 102 TYR A CA 1
ATOM 793 C C . TYR A 1 102 ? -5.906 0.020 -7.702 1.00 98.12 102 TYR A C 1
ATOM 795 O O . TYR A 1 102 ? -4.704 -0.054 -7.944 1.00 98.12 102 TYR A O 1
ATOM 803 N N . THR A 1 103 ? -6.494 1.207 -7.568 1.00 98.44 103 THR A N 1
ATOM 804 C CA . THR A 1 103 ? -5.764 2.463 -7.776 1.00 98.44 103 THR A CA 1
ATOM 805 C C . THR A 1 103 ? -6.108 3.471 -6.699 1.00 98.44 103 THR A C 1
ATOM 807 O O . THR A 1 103 ? -7.280 3.794 -6.479 1.00 98.44 103 THR A O 1
ATOM 810 N N . ILE A 1 104 ? -5.071 4.009 -6.070 1.00 98.38 104 ILE A N 1
ATOM 811 C CA . ILE A 1 104 ? -5.171 5.050 -5.051 1.00 98.38 104 ILE A CA 1
ATOM 812 C C . ILE A 1 104 ? -4.399 6.290 -5.489 1.00 98.38 104 ILE A C 1
ATOM 814 O O . ILE A 1 104 ? -3.439 6.202 -6.253 1.00 98.38 104 ILE A O 1
ATOM 818 N N . GLU A 1 105 ? -4.839 7.440 -5.001 1.00 98.69 105 GLU A N 1
ATOM 819 C CA . GLU A 1 105 ? -4.126 8.707 -5.103 1.00 98.69 105 GLU A CA 1
ATOM 820 C C . GLU A 1 105 ? -3.663 9.119 -3.705 1.00 98.69 105 GLU A C 1
ATOM 822 O O . GLU A 1 105 ? -4.429 9.011 -2.744 1.00 98.69 105 GLU A O 1
ATOM 827 N N . LEU A 1 106 ? -2.419 9.570 -3.604 1.00 98.62 106 LEU A N 1
ATOM 828 C CA . LEU A 1 106 ? -1.747 10.023 -2.395 1.00 98.62 106 LEU A CA 1
ATOM 829 C C . LEU A 1 106 ? -1.897 11.538 -2.226 1.00 98.62 106 LEU A C 1
ATOM 831 O O . LEU A 1 106 ? -2.097 12.269 -3.198 1.00 98.62 106 LEU A O 1
ATOM 835 N N . THR A 1 107 ? -1.782 12.026 -0.993 1.00 98.44 107 THR A N 1
ATOM 836 C CA . THR A 1 107 ? -1.831 13.472 -0.704 1.00 98.44 107 THR A CA 1
ATOM 837 C C . THR A 1 107 ? -0.597 14.219 -1.210 1.00 98.44 107 THR A C 1
ATOM 839 O O . THR A 1 107 ? -0.681 15.410 -1.508 1.00 98.44 107 TH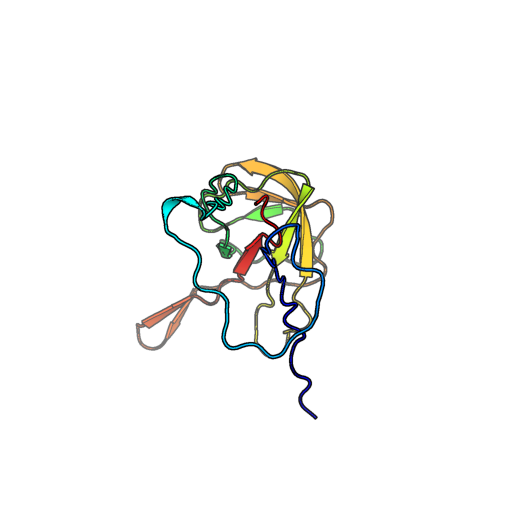R A O 1
ATOM 842 N N . SER A 1 108 ? 0.534 13.521 -1.326 1.00 97.44 108 SER A N 1
ATOM 843 C CA . SER A 1 108 ? 1.810 14.022 -1.840 1.00 97.44 108 SER A CA 1
ATOM 844 C C . SER A 1 108 ? 2.434 12.989 -2.777 1.00 97.44 108 SER A C 1
ATOM 846 O O . SER A 1 108 ? 2.121 11.803 -2.686 1.00 97.44 108 SER A O 1
ATOM 848 N N . GLY A 1 109 ? 3.288 13.441 -3.696 1.00 97.62 109 GLY A N 1
ATOM 849 C CA . GLY A 1 109 ? 4.073 12.530 -4.529 1.00 97.62 109 GLY A CA 1
ATOM 850 C C . GLY A 1 109 ? 5.126 11.785 -3.708 1.00 97.62 109 GLY A C 1
ATOM 851 O O . GLY A 1 109 ? 5.595 12.318 -2.700 1.00 97.62 109 GLY A O 1
ATOM 852 N N . LEU A 1 110 ? 5.489 10.587 -4.165 1.00 97.88 110 LEU A N 1
ATOM 853 C CA . LEU A 1 110 ? 6.537 9.763 -3.562 1.00 97.88 110 LEU A CA 1
ATOM 854 C C . LEU A 1 110 ? 7.873 10.510 -3.505 1.00 97.88 110 LEU A C 1
ATOM 856 O O . LEU A 1 110 ? 8.177 11.324 -4.384 1.00 97.88 110 LEU A O 1
ATOM 860 N N . LEU A 1 111 ? 8.690 10.219 -2.499 1.00 96.25 111 LEU A N 1
ATOM 861 C CA . LEU A 1 111 ? 10.033 10.787 -2.386 1.00 96.25 111 LEU A CA 1
ATOM 862 C C . LEU A 1 111 ? 11.063 9.980 -3.179 1.00 96.25 111 LEU A C 1
ATOM 864 O O . LEU A 1 111 ? 12.022 10.568 -3.688 1.00 96.25 111 LEU A O 1
ATOM 868 N N . TYR A 1 112 ? 10.852 8.669 -3.304 1.00 95.25 112 TYR A N 1
ATOM 869 C CA . TYR A 1 112 ? 11.806 7.741 -3.907 1.00 95.25 112 TYR A CA 1
ATOM 870 C C . TYR A 1 112 ? 11.209 6.921 -5.056 1.00 95.25 112 TYR A C 1
ATOM 872 O O . TYR A 1 112 ? 10.000 6.895 -5.296 1.00 95.25 112 TYR A O 1
ATOM 880 N N . ASP A 1 113 ? 12.093 6.248 -5.793 1.00 94.81 113 ASP A N 1
ATOM 881 C CA . ASP A 1 113 ? 11.707 5.326 -6.854 1.00 94.81 113 ASP A CA 1
ATOM 882 C C . ASP A 1 113 ? 11.412 3.932 -6.277 1.00 94.81 113 ASP A C 1
ATOM 884 O O . ASP A 1 113 ? 12.266 3.260 -5.697 1.00 94.81 113 ASP A O 1
ATOM 888 N N . HIS A 1 114 ? 10.205 3.441 -6.530 1.00 95.00 114 HIS A N 1
ATOM 889 C CA . HIS A 1 114 ? 9.726 2.135 -6.096 1.00 95.00 114 HIS A CA 1
ATOM 890 C C . HIS A 1 114 ? 9.604 1.188 -7.294 1.00 95.00 114 HIS A C 1
ATOM 892 O O . HIS A 1 114 ? 8.556 1.063 -7.934 1.00 95.00 114 HIS A O 1
ATOM 898 N N . ILE A 1 115 ? 10.699 0.497 -7.612 1.00 93.94 115 ILE A N 1
ATOM 899 C CA . ILE A 1 115 ? 10.814 -0.441 -8.726 1.00 93.94 115 ILE A CA 1
ATOM 900 C C . ILE A 1 115 ? 10.183 -1.781 -8.362 1.00 93.94 115 ILE A C 1
ATOM 902 O O . ILE A 1 115 ? 10.652 -2.499 -7.485 1.00 93.94 115 ILE A O 1
ATOM 906 N N . SER A 1 116 ? 9.133 -2.148 -9.094 1.00 93.06 116 SER A N 1
ATOM 907 C CA . SER A 1 116 ? 8.361 -3.360 -8.840 1.00 93.06 116 SER A CA 1
ATOM 908 C C . SER A 1 116 ? 8.420 -4.319 -10.016 1.00 93.06 116 SER A C 1
ATOM 910 O O . SER A 1 116 ? 7.926 -4.013 -11.101 1.00 93.06 116 SER A O 1
ATOM 912 N N . ALA A 1 117 ? 8.988 -5.507 -9.799 1.00 92.69 117 ALA A N 1
ATOM 913 C CA . ALA A 1 117 ? 9.142 -6.503 -10.852 1.00 92.69 117 ALA A CA 1
ATOM 914 C C . ALA A 1 117 ? 8.984 -7.945 -10.354 1.00 92.69 117 ALA A C 1
ATOM 916 O O . ALA A 1 117 ? 9.301 -8.289 -9.217 1.00 92.69 117 ALA A O 1
ATOM 917 N N . ILE A 1 118 ? 8.520 -8.811 -11.256 1.00 93.69 118 ILE A N 1
ATOM 918 C CA . ILE A 1 118 ? 8.585 -10.264 -11.092 1.00 93.69 118 ILE A CA 1
ATOM 919 C C . ILE A 1 118 ? 9.716 -10.767 -11.985 1.00 93.69 118 ILE A C 1
ATOM 921 O O . ILE A 1 118 ? 9.679 -10.574 -13.201 1.00 93.69 118 ILE A O 1
ATOM 925 N N . HIS A 1 119 ? 10.694 -11.438 -11.391 1.00 91.19 119 HIS A N 1
ATOM 926 C CA . HIS A 1 119 ? 11.820 -12.034 -12.096 1.00 91.19 119 HIS A CA 1
ATOM 927 C C . HIS A 1 119 ? 11.591 -13.525 -12.320 1.00 91.19 119 HIS A C 1
ATOM 929 O O . HIS A 1 119 ? 10.926 -14.192 -11.530 1.00 91.19 119 HIS A O 1
ATOM 935 N N . VAL A 1 120 ? 12.155 -14.055 -13.404 1.00 94.44 120 VAL A N 1
ATOM 936 C CA . VAL A 1 120 ? 12.214 -15.498 -13.649 1.00 94.44 120 VAL A CA 1
ATOM 937 C C . VAL A 1 120 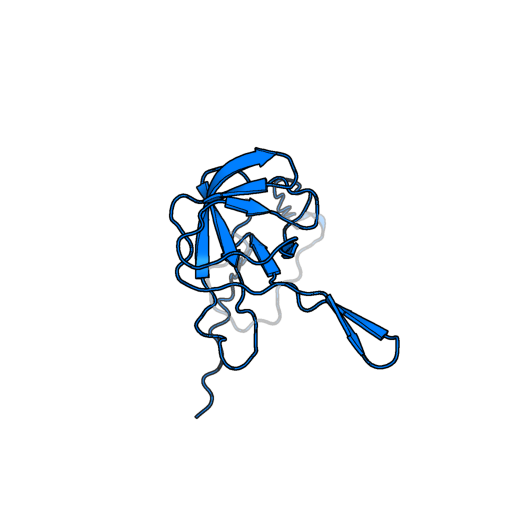? 13.676 -15.914 -13.613 1.00 94.44 120 VAL A C 1
ATOM 939 O O . VAL A 1 120 ? 14.457 -15.478 -14.457 1.00 94.44 120 VAL A O 1
ATOM 942 N N . ILE A 1 121 ? 14.047 -16.726 -12.626 1.00 92.00 121 ILE A N 1
ATOM 943 C CA . ILE A 1 121 ? 15.418 -17.188 -12.394 1.00 92.00 121 ILE A CA 1
ATOM 944 C C . ILE A 1 121 ? 15.391 -18.711 -12.455 1.00 92.00 121 ILE A C 1
ATOM 946 O O . ILE A 1 121 ? 14.659 -19.337 -11.702 1.00 92.00 121 ILE A O 1
ATOM 950 N N . GLU A 1 122 ? 16.127 -19.305 -13.396 1.00 94.25 122 GLU A N 1
ATOM 951 C CA . GLU A 1 122 ? 16.159 -20.767 -13.605 1.00 94.25 122 GLU A CA 1
ATOM 952 C C . GLU A 1 122 ? 14.767 -21.417 -13.788 1.00 94.25 122 GLU A C 1
ATOM 954 O O . GLU A 1 122 ? 14.563 -22.589 -13.495 1.00 94.25 122 GLU A O 1
ATOM 959 N N . GLY A 1 123 ? 13.799 -20.656 -14.314 1.00 92.62 123 GLY A N 1
ATOM 960 C CA . GLY A 1 123 ? 12.412 -21.102 -14.499 1.00 92.62 123 GLY A CA 1
ATO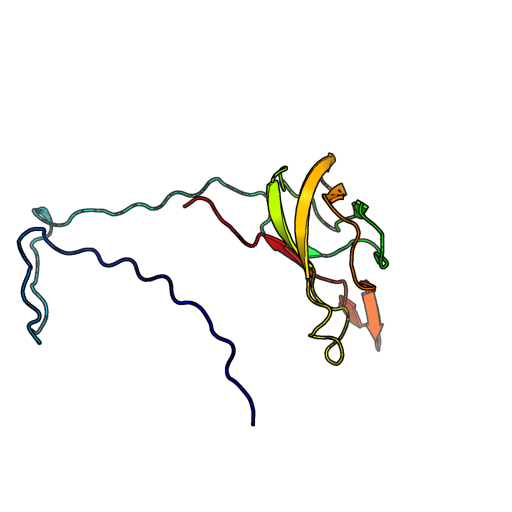M 961 C C . GLY A 1 123 ? 11.493 -20.840 -13.300 1.00 92.62 123 GLY A C 1
ATOM 962 O O . GLY A 1 123 ? 10.276 -20.929 -13.452 1.00 92.62 123 GLY A O 1
ATOM 963 N N . GLU A 1 124 ? 12.042 -20.433 -12.156 1.00 94.00 124 GLU A N 1
ATOM 964 C CA . GLU A 1 124 ? 11.289 -20.073 -10.954 1.00 94.00 124 GLU A CA 1
ATOM 965 C C . GLU A 1 124 ? 10.881 -18.599 -10.964 1.00 94.00 124 GLU A C 1
ATOM 967 O O . GLU A 1 124 ? 11.668 -17.713 -11.308 1.00 94.00 124 GLU A O 1
ATOM 972 N N . ARG A 1 125 ? 9.633 -18.320 -10.572 1.00 94.44 125 ARG A N 1
ATOM 973 C CA . ARG A 1 125 ? 9.093 -16.955 -10.489 1.00 94.44 125 ARG A CA 1
ATOM 974 C C . ARG A 1 125 ? 9.378 -16.362 -9.112 1.00 94.44 125 ARG A C 1
ATOM 976 O O . ARG A 1 125 ? 8.836 -16.831 -8.117 1.00 94.44 125 ARG A O 1
ATOM 983 N N . VAL A 1 126 ? 10.143 -15.278 -9.076 1.00 92.25 126 VAL A N 1
ATOM 984 C CA . VAL A 1 126 ? 10.467 -14.519 -7.865 1.00 92.25 126 VAL A CA 1
ATOM 985 C C . VAL A 1 126 ? 9.773 -13.162 -7.930 1.00 92.25 126 VAL A C 1
ATOM 987 O O . VAL A 1 126 ? 10.056 -12.348 -8.806 1.00 92.25 126 VAL A O 1
ATOM 990 N N . ASP A 1 127 ? 8.832 -12.921 -7.021 1.00 93.00 127 ASP A N 1
ATOM 991 C CA . ASP A 1 127 ? 8.055 -11.681 -6.973 1.00 93.00 127 ASP A CA 1
ATOM 992 C C . ASP A 1 127 ? 8.700 -10.655 -6.031 1.00 93.00 127 ASP A C 1
ATOM 994 O O . ASP A 1 127 ? 8.487 -10.707 -4.818 1.00 93.00 127 ASP A O 1
ATOM 998 N N . LEU A 1 128 ? 9.448 -9.718 -6.617 1.00 92.12 128 LEU A N 1
ATOM 999 C CA . LEU A 1 128 ? 10.155 -8.630 -5.937 1.00 92.12 128 LEU A CA 1
ATOM 1000 C C . LEU A 1 128 ? 9.412 -7.292 -6.062 1.00 92.12 128 LEU A C 1
ATOM 1002 O O . LEU A 1 128 ? 10.026 -6.230 -6.026 1.00 92.12 128 LEU A O 1
ATOM 1006 N N . ARG A 1 129 ? 8.093 -7.313 -6.277 1.00 95.12 129 ARG A N 1
ATOM 1007 C CA . ARG A 1 129 ? 7.311 -6.072 -6.298 1.00 95.12 129 ARG A CA 1
ATOM 1008 C C . ARG A 1 129 ? 7.265 -5.443 -4.905 1.00 95.12 129 ARG A C 1
ATOM 1010 O O . ARG A 1 129 ? 7.162 -6.160 -3.910 1.00 95.12 129 ARG A O 1
ATOM 1017 N N . VAL A 1 130 ? 7.299 -4.113 -4.878 1.00 95.69 130 VAL A N 1
ATOM 1018 C CA . VAL A 1 130 ? 7.257 -3.293 -3.664 1.00 95.69 130 VAL A CA 1
ATOM 1019 C C . VAL A 1 130 ? 5.949 -3.512 -2.925 1.00 95.69 130 VAL A C 1
ATOM 1021 O O . VAL A 1 130 ? 4.882 -3.592 -3.536 1.00 95.69 130 VAL A O 1
ATOM 1024 N N . GLU A 1 131 ? 6.043 -3.610 -1.607 1.00 96.25 131 GLU A N 1
ATOM 1025 C CA . GLU A 1 131 ? 4.913 -3.820 -0.723 1.00 96.25 131 GLU A CA 1
ATOM 1026 C C . GLU A 1 131 ? 4.268 -2.488 -0.331 1.00 96.25 131 GLU A C 1
ATOM 1028 O O . GLU A 1 131 ? 4.939 -1.472 -0.153 1.00 96.25 131 GLU A O 1
ATOM 1033 N N . VAL A 1 132 ? 2.945 -2.513 -0.182 1.00 97.19 132 VAL A N 1
ATOM 1034 C CA . VAL A 1 132 ? 2.127 -1.393 0.285 1.00 97.19 132 VAL A CA 1
ATOM 1035 C C . VAL A 1 132 ? 1.214 -1.897 1.397 1.00 97.19 132 VAL A C 1
ATOM 1037 O O . VAL A 1 132 ? 0.430 -2.827 1.171 1.00 97.19 132 VAL A O 1
ATOM 1040 N N . ALA A 1 133 ? 1.293 -1.305 2.592 1.00 96.44 133 ALA A N 1
ATOM 1041 C CA . ALA A 1 133 ? 0.568 -1.795 3.769 1.00 96.44 133 ALA A CA 1
ATOM 1042 C C . ALA A 1 133 ? -0.077 -0.683 4.602 1.00 96.44 133 ALA A C 1
ATOM 1044 O O . ALA A 1 133 ? 0.460 0.410 4.694 1.00 96.44 133 ALA A O 1
ATOM 1045 N N . LEU A 1 134 ? -1.201 -0.979 5.258 1.00 95.00 134 LEU A N 1
ATOM 1046 C CA . LEU A 1 134 ? -1.849 -0.073 6.214 1.00 95.00 134 LEU A CA 1
ATOM 1047 C C . LEU A 1 134 ? -1.053 0.021 7.521 1.00 95.00 134 LEU A C 1
ATOM 1049 O O . LEU A 1 134 ? -0.758 -1.001 8.141 1.00 95.00 134 LEU A O 1
ATOM 1053 N N . LEU A 1 135 ? -0.801 1.246 7.985 1.00 91.50 135 LEU A N 1
ATOM 1054 C CA . LEU A 1 135 ? -0.102 1.515 9.249 1.00 91.50 135 LEU A CA 1
ATOM 1055 C C . LEU A 1 135 ? -1.024 1.563 10.469 1.00 91.50 135 LEU A C 1
ATOM 1057 O O . LEU A 1 135 ? -0.560 1.497 11.609 1.00 91.50 135 LEU A O 1
ATOM 1061 N N . SER A 1 136 ? -2.337 1.667 10.263 1.00 80.25 136 SER A N 1
ATOM 1062 C CA . SER A 1 136 ? -3.298 1.707 11.361 1.00 80.25 136 SER A CA 1
ATOM 1063 C C . SER A 1 136 ? -4.497 0.793 11.131 1.00 80.25 136 SER A C 1
ATOM 1065 O O . SER A 1 136 ? -4.887 0.464 10.010 1.00 80.25 136 SER A O 1
ATOM 1067 N N . ARG A 1 137 ? -5.082 0.356 12.247 1.00 77.44 137 ARG A N 1
ATOM 1068 C CA . ARG A 1 137 ? -6.395 -0.279 12.308 1.00 77.44 137 ARG A CA 1
ATOM 1069 C C . ARG A 1 137 ? -7.199 0.405 13.401 1.00 77.44 137 ARG A C 1
ATOM 1071 O O . ARG A 1 137 ? -6.670 0.693 14.471 1.00 77.44 137 ARG A O 1
ATOM 1078 N N . ASN A 1 138 ? -8.479 0.614 13.123 1.00 69.12 138 ASN A N 1
ATOM 1079 C CA . ASN A 1 138 ? -9.466 0.884 14.157 1.00 69.12 138 ASN A CA 1
ATOM 1080 C C . ASN A 1 138 ? -9.801 -0.461 14.814 1.00 69.12 138 ASN A C 1
ATOM 1082 O O . ASN A 1 138 ? -10.252 -1.362 14.104 1.00 69.12 138 ASN A O 1
ATOM 1086 N N . VAL A 1 139 ? -9.478 -0.600 16.098 1.00 69.44 139 VAL A N 1
ATOM 1087 C CA . VAL A 1 139 ? -9.720 -1.755 16.974 1.00 69.44 139 VAL A CA 1
ATOM 1088 C C . VAL A 1 139 ? -10.164 -1.256 18.338 1.00 69.44 139 VAL A C 1
ATOM 1090 O O . VAL A 1 139 ? -9.680 -0.171 18.737 1.00 69.44 139 VAL A O 1
#

Foldseek 3Di:
DDDDPPPDDDDDDDDDPPPPDPDPDPDDDDDPVPDDDDDADWDDWPDFKFFFPFKFAFFDFKTFTPFFTPQAFQFKKWKAALDDVVRVQIDIWTFRGAPGRGMTGTPTGRHGIQGWDWDQDPNDTDGSTIMMGTPDIRD

InterPro domains:
  IPR019316 G8 domain [PS51484] (1-54)
  IPR052387 Fibrocystin [PTHR46769] (35-139)